Protein AF-A0A1Z8VZT7-F1 (afdb_monomer)

Mean predicted aligned error: 8.57 Å

Structure (mmCIF, N/CA/C/O backbone):
data_AF-A0A1Z8VZT7-F1
#
_entry.id   AF-A0A1Z8VZT7-F1
#
loop_
_atom_site.group_PDB
_atom_site.id
_atom_site.type_symbol
_atom_site.label_atom_id
_atom_site.label_alt_id
_atom_site.label_comp_id
_atom_site.label_asym_id
_at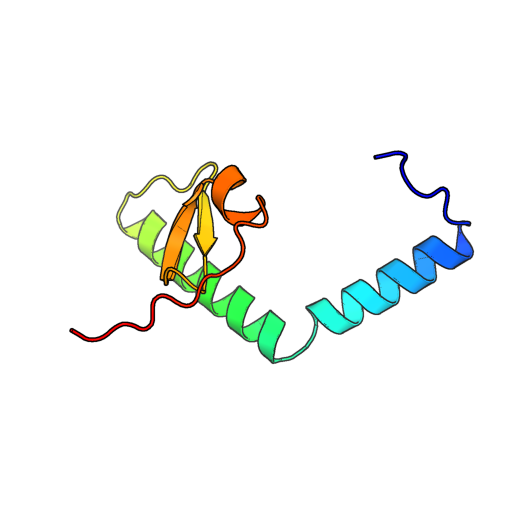om_site.label_entity_id
_atom_site.label_seq_id
_atom_site.pdbx_PDB_ins_code
_atom_site.Cartn_x
_atom_site.Cartn_y
_atom_site.Cartn_z
_atom_site.occupancy
_atom_site.B_iso_or_equiv
_atom_site.auth_seq_id
_atom_site.auth_comp_id
_atom_site.auth_asym_id
_atom_site.auth_atom_id
_atom_site.pdbx_PDB_model_num
ATOM 1 N N . MET A 1 1 ? 14.327 11.842 -9.157 1.00 59.44 1 MET A N 1
ATOM 2 C CA . MET A 1 1 ? 14.448 10.533 -9.838 1.00 59.44 1 MET A CA 1
ATOM 3 C C . MET A 1 1 ? 13.912 10.678 -11.254 1.00 59.44 1 MET A C 1
ATOM 5 O O . MET A 1 1 ? 12.706 10.880 -11.386 1.00 59.44 1 MET A O 1
ATOM 9 N N . PRO A 1 2 ? 14.753 10.636 -12.298 1.00 56.75 2 PRO A N 1
ATOM 10 C CA . PRO A 1 2 ? 14.256 10.629 -13.669 1.00 56.75 2 PRO A CA 1
ATOM 11 C C . PRO A 1 2 ? 13.363 9.397 -13.867 1.00 56.75 2 PRO A C 1
ATOM 13 O O . PRO A 1 2 ? 13.727 8.276 -13.504 1.00 56.75 2 PRO A O 1
ATOM 16 N N . LYS A 1 3 ? 12.143 9.609 -14.368 1.00 70.44 3 LYS A N 1
ATOM 17 C CA . LYS A 1 3 ? 11.197 8.525 -14.646 1.00 70.44 3 LYS A CA 1
ATOM 18 C C . LYS A 1 3 ? 11.820 7.638 -15.721 1.00 70.44 3 LYS A C 1
ATOM 20 O O . LYS A 1 3 ? 12.020 8.107 -16.835 1.00 70.44 3 LYS A O 1
ATOM 25 N N . GLN A 1 4 ? 12.105 6.374 -15.403 1.00 71.62 4 GLN A N 1
ATOM 26 C CA . GLN A 1 4 ? 12.600 5.412 -16.392 1.00 71.62 4 GLN A CA 1
ATOM 27 C C . GLN A 1 4 ? 11.666 5.406 -17.615 1.00 71.62 4 GLN A C 1
ATOM 29 O O . GLN A 1 4 ? 10.468 5.111 -17.499 1.00 71.62 4 GLN A O 1
ATOM 34 N N . SER A 1 5 ? 12.203 5.760 -18.783 1.00 79.94 5 SER A N 1
ATOM 35 C CA . SER A 1 5 ? 11.494 5.795 -20.062 1.00 79.94 5 SER A CA 1
ATOM 36 C C . SER A 1 5 ? 11.336 4.376 -20.610 1.00 79.94 5 SER A C 1
ATOM 38 O O . SER A 1 5 ? 11.992 3.947 -21.550 1.00 79.94 5 SER A O 1
ATOM 40 N N . LEU A 1 6 ? 10.443 3.604 -19.991 1.00 82.06 6 LEU A N 1
ATOM 41 C CA . LEU A 1 6 ? 10.105 2.266 -20.470 1.00 82.06 6 LEU A CA 1
ATOM 42 C C . LEU A 1 6 ? 9.389 2.347 -21.829 1.00 82.06 6 LEU A C 1
ATOM 44 O O . LEU A 1 6 ? 8.450 3.139 -21.990 1.00 82.06 6 LEU A O 1
ATOM 48 N N . SER A 1 7 ? 9.768 1.471 -22.764 1.00 89.69 7 SER A N 1
ATOM 49 C CA . SER A 1 7 ? 9.009 1.256 -24.001 1.00 89.69 7 SER A CA 1
ATOM 50 C C . SER A 1 7 ? 7.565 0.845 -23.686 1.00 89.69 7 SER A C 1
ATOM 52 O O . SER A 1 7 ? 7.267 0.320 -22.605 1.00 89.69 7 SER A O 1
ATOM 54 N N . LEU A 1 8 ? 6.637 1.068 -24.621 1.00 88.88 8 LEU A N 1
ATOM 55 C CA . LEU A 1 8 ? 5.222 0.729 -24.423 1.00 88.88 8 LEU A CA 1
ATOM 56 C C . LEU A 1 8 ? 5.034 -0.755 -24.060 1.00 88.88 8 LEU A C 1
ATOM 58 O O . LEU A 1 8 ? 4.260 -1.088 -23.160 1.00 88.88 8 LEU A O 1
ATOM 62 N N . TYR A 1 9 ? 5.805 -1.634 -24.702 1.00 91.00 9 TYR A N 1
ATOM 63 C CA . TYR A 1 9 ? 5.823 -3.062 -24.399 1.00 91.00 9 TYR A CA 1
ATOM 64 C C . TYR A 1 9 ? 6.321 -3.351 -22.973 1.00 91.00 9 TYR A C 1
ATOM 66 O O . TYR A 1 9 ? 5.678 -4.088 -22.221 1.00 91.00 9 TYR A O 1
ATOM 74 N N . ALA A 1 10 ? 7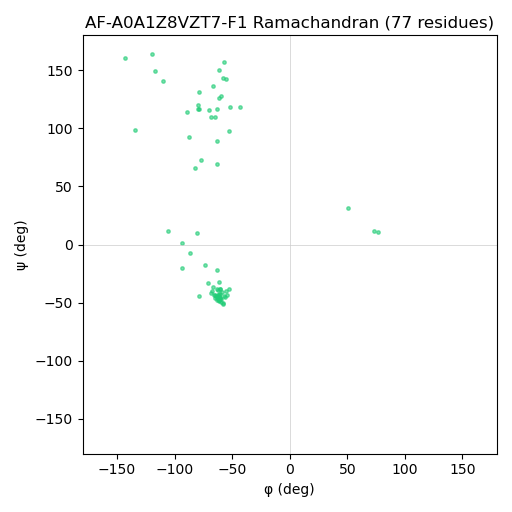.422 -2.719 -22.549 1.00 90.44 10 ALA A N 1
ATOM 75 C CA . ALA A 1 10 ? 7.965 -2.891 -21.202 1.00 90.44 10 ALA A CA 1
ATOM 76 C C . ALA A 1 10 ? 6.998 -2.397 -20.108 1.00 90.44 10 ALA A C 1
ATOM 78 O O . ALA A 1 10 ? 6.845 -3.062 -19.080 1.00 90.44 10 ALA A O 1
ATOM 79 N N . LYS A 1 11 ? 6.284 -1.286 -20.344 1.00 90.81 11 LYS A N 1
ATOM 80 C CA . LYS A 1 11 ? 5.238 -0.784 -19.433 1.00 90.81 11 LYS A CA 1
ATOM 81 C C . LYS A 1 11 ? 4.106 -1.795 -19.252 1.00 90.81 11 LYS A C 1
ATOM 83 O O . LYS A 1 11 ? 3.725 -2.068 -18.115 1.00 90.81 11 LYS A O 1
ATOM 88 N N . ARG A 1 12 ? 3.606 -2.384 -20.347 1.00 92.56 12 ARG A N 1
ATOM 89 C CA . ARG A 1 12 ? 2.539 -3.403 -20.307 1.00 92.56 12 ARG A CA 1
ATOM 90 C C . ARG A 1 12 ? 2.968 -4.638 -19.519 1.00 92.56 12 ARG A C 1
ATOM 92 O O . ARG A 1 12 ? 2.253 -5.046 -18.607 1.00 92.56 12 ARG A O 1
ATOM 99 N N . ARG A 1 13 ? 4.164 -5.174 -19.791 1.00 94.00 13 ARG A N 1
ATOM 100 C CA . ARG A 1 13 ? 4.697 -6.324 -19.038 1.00 94.00 13 ARG A CA 1
ATOM 101 C C . ARG A 1 13 ? 4.859 -6.019 -17.551 1.00 94.00 13 ARG A C 1
ATOM 103 O O . ARG A 1 13 ? 4.496 -6.847 -16.719 1.00 94.00 13 ARG A O 1
ATOM 110 N N . LYS A 1 14 ? 5.369 -4.833 -17.199 1.00 90.62 14 LYS A N 1
ATOM 111 C CA . LYS A 1 14 ? 5.485 -4.421 -15.794 1.00 90.62 14 LYS A CA 1
ATOM 112 C C . LYS A 1 14 ? 4.110 -4.353 -15.123 1.00 90.62 14 LYS A C 1
ATOM 114 O O . LYS A 1 14 ? 3.944 -4.929 -14.056 1.00 90.62 14 LYS A O 1
ATOM 119 N N . ALA A 1 15 ? 3.130 -3.716 -15.764 1.00 92.50 15 ALA A N 1
ATOM 120 C CA . ALA A 1 15 ? 1.775 -3.607 -15.230 1.00 92.50 15 ALA A CA 1
ATOM 121 C C . ALA A 1 15 ? 1.118 -4.982 -15.020 1.00 92.50 15 ALA A C 1
ATOM 123 O O . ALA A 1 15 ? 0.442 -5.194 -14.017 1.00 92.50 15 ALA A O 1
ATOM 124 N N . GLN A 1 16 ? 1.346 -5.933 -15.930 1.00 96.06 16 GLN A N 1
ATOM 125 C CA . GLN A 1 16 ? 0.829 -7.294 -15.804 1.00 96.06 16 GLN A CA 1
ATOM 126 C C . GLN A 1 16 ? 1.448 -8.029 -14.606 1.00 96.06 16 GLN A C 1
ATOM 128 O O . GLN A 1 16 ? 0.717 -8.628 -13.818 1.00 96.06 16 GLN A O 1
ATOM 133 N N . ARG A 1 17 ? 2.768 -7.905 -14.414 1.00 95.19 17 ARG A N 1
ATOM 134 C CA . ARG A 1 17 ? 3.481 -8.461 -13.252 1.00 95.19 17 ARG A CA 1
ATOM 135 C C . ARG A 1 17 ? 3.015 -7.834 -11.939 1.00 95.19 17 ARG A C 1
ATOM 137 O O . ARG A 1 17 ? 2.685 -8.545 -10.998 1.00 95.19 17 ARG A O 1
ATOM 144 N N . ASP A 1 18 ? 2.928 -6.505 -11.898 1.00 93.25 18 ASP A N 1
ATOM 145 C CA . ASP A 1 18 ? 2.449 -5.766 -10.727 1.00 93.25 18 ASP A CA 1
ATOM 146 C C . ASP A 1 18 ? 1.002 -6.174 -10.381 1.00 93.25 18 ASP A C 1
ATOM 148 O O . ASP A 1 18 ? 0.655 -6.319 -9.208 1.00 93.25 18 ASP A O 1
ATOM 152 N N . LYS A 1 19 ? 0.155 -6.408 -11.398 1.00 95.19 19 LYS A N 1
ATOM 153 C CA . LYS A 1 19 ? -1.215 -6.909 -11.222 1.00 95.19 19 LYS A CA 1
ATOM 154 C C . LYS A 1 19 ? -1.224 -8.323 -10.649 1.00 95.19 19 LYS A C 1
ATOM 156 O O . LYS A 1 19 ? -1.996 -8.571 -9.732 1.00 95.19 19 LYS A O 1
ATOM 161 N N . GLN A 1 20 ? -0.398 -9.236 -11.160 1.00 95.94 20 GLN A N 1
ATOM 162 C CA . GLN A 1 20 ? -0.295 -10.601 -10.629 1.00 95.94 20 GLN A CA 1
ATOM 163 C C . GLN A 1 20 ? 0.126 -10.592 -9.155 1.00 95.94 20 GLN A C 1
ATOM 165 O O . GLN A 1 20 ? -0.546 -11.202 -8.327 1.00 95.94 20 GLN A O 1
ATOM 170 N N . GLU A 1 21 ? 1.150 -9.810 -8.810 1.00 93.81 21 GLU A N 1
ATOM 171 C CA . GLU A 1 21 ? 1.624 -9.660 -7.431 1.00 93.81 21 GLU A CA 1
ATOM 172 C C . GLU A 1 21 ? 0.536 -9.084 -6.509 1.00 93.81 21 GLU A C 1
ATOM 174 O O . GLU A 1 21 ? 0.271 -9.604 -5.424 1.00 93.81 21 GLU A O 1
ATOM 179 N N . ALA A 1 22 ? -0.172 -8.041 -6.955 1.00 92.12 22 ALA A N 1
ATOM 180 C CA . ALA A 1 22 ? -1.291 -7.458 -6.212 1.00 92.12 22 ALA A CA 1
ATOM 181 C C . ALA A 1 22 ? -2.471 -8.431 -6.018 1.00 92.12 22 ALA A C 1
ATOM 183 O O . ALA A 1 22 ? -3.284 -8.241 -5.111 1.00 92.12 22 ALA A O 1
ATOM 184 N N . MET A 1 23 ? -2.568 -9.458 -6.864 1.00 94.19 23 MET A N 1
ATOM 185 C CA . MET A 1 23 ? -3.603 -10.487 -6.830 1.00 94.19 23 MET A CA 1
ATOM 186 C C . MET A 1 23 ? -3.198 -11.733 -6.030 1.00 94.19 23 MET A C 1
ATOM 188 O O . MET A 1 23 ? -4.005 -12.656 -5.916 1.00 94.19 23 MET A O 1
ATOM 192 N N . THR A 1 24 ? -2.005 -11.773 -5.432 1.00 95.44 24 THR A N 1
ATOM 193 C CA . THR A 1 24 ? -1.607 -12.882 -4.551 1.00 95.44 24 THR A CA 1
ATOM 194 C C . THR A 1 24 ? -2.537 -12.992 -3.329 1.00 95.44 24 THR A C 1
ATOM 196 O O . THR A 1 24 ? -3.058 -11.973 -2.851 1.00 95.44 24 THR A O 1
ATOM 199 N N . PRO A 1 25 ? -2.751 -14.203 -2.772 1.00 96.19 25 PRO A N 1
ATOM 200 C CA . PRO A 1 25 ? -3.630 -14.406 -1.616 1.00 96.19 25 PRO A CA 1
ATOM 201 C C . PRO A 1 25 ? -3.272 -13.515 -0.422 1.00 96.19 25 PRO A C 1
ATOM 203 O O . PRO A 1 25 ? -4.144 -12.859 0.148 1.00 96.19 25 PRO A O 1
ATOM 206 N N . ARG A 1 26 ? -1.975 -13.396 -0.110 1.00 93.50 26 ARG A N 1
ATOM 207 C CA . ARG A 1 26 ? -1.467 -12.523 0.957 1.00 93.50 26 ARG A CA 1
ATOM 208 C C . ARG A 1 26 ? -1.868 -11.061 0.743 1.00 93.50 26 ARG A C 1
ATOM 210 O O . ARG A 1 26 ? -2.386 -10.426 1.660 1.00 93.50 26 ARG A O 1
ATOM 217 N N . ARG A 1 27 ? -1.642 -10.509 -0.457 1.00 92.81 27 ARG A N 1
ATOM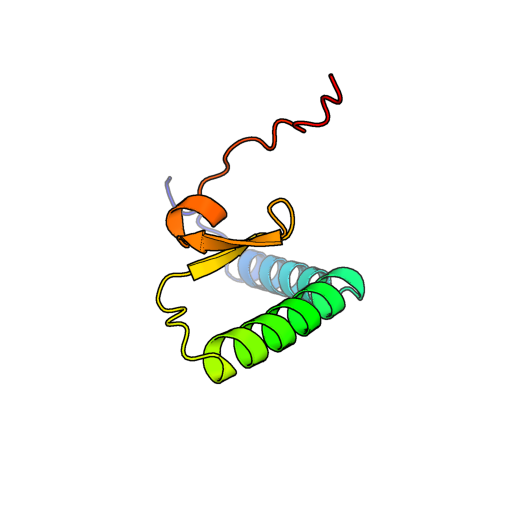 218 C CA . ARG A 1 27 ? -1.941 -9.096 -0.761 1.00 92.81 27 ARG A CA 1
ATOM 219 C C . ARG A 1 27 ? -3.442 -8.823 -0.726 1.00 92.81 27 ARG A C 1
ATOM 221 O O . ARG A 1 27 ? -3.859 -7.778 -0.225 1.00 92.81 27 ARG A O 1
ATOM 228 N N . ARG A 1 28 ? -4.255 -9.777 -1.186 1.00 94.94 28 ARG A N 1
ATOM 229 C CA . ARG A 1 28 ? -5.719 -9.710 -1.085 1.00 94.94 28 ARG A CA 1
ATOM 230 C C . ARG A 1 28 ? -6.204 -9.745 0.367 1.00 94.94 28 ARG A C 1
ATOM 232 O O . ARG A 1 28 ? -7.043 -8.919 0.718 1.00 94.94 28 ARG A O 1
ATOM 239 N N . ALA A 1 29 ? -5.646 -10.616 1.209 1.00 93.62 29 ALA A N 1
ATOM 240 C CA . ALA A 1 29 ? -5.984 -10.694 2.632 1.00 93.62 29 ALA A CA 1
ATOM 241 C C . ALA A 1 29 ? -5.658 -9.385 3.372 1.00 93.62 29 ALA A C 1
ATOM 243 O O . ALA A 1 29 ? -6.535 -8.814 4.016 1.00 93.62 29 ALA A O 1
ATOM 244 N N . MET A 1 30 ? -4.450 -8.839 3.180 1.00 90.19 30 MET A N 1
ATOM 245 C CA . MET A 1 30 ? -4.046 -7.543 3.751 1.00 90.19 30 MET A CA 1
ATOM 246 C C . MET A 1 30 ? -4.965 -6.401 3.298 1.00 90.19 30 MET A C 1
ATOM 248 O O . MET A 1 30 ? -5.363 -5.544 4.086 1.00 90.19 30 MET A O 1
ATOM 252 N N . LYS A 1 31 ? -5.360 -6.392 2.016 1.00 92.12 31 LYS A N 1
ATOM 253 C CA . LYS A 1 31 ? -6.320 -5.410 1.497 1.00 92.12 31 LYS A CA 1
ATOM 254 C C . LYS A 1 31 ? -7.682 -5.543 2.183 1.00 92.12 31 LYS A C 1
ATOM 256 O O . LYS A 1 31 ? -8.262 -4.525 2.554 1.00 92.12 31 LYS A O 1
ATOM 261 N N . AL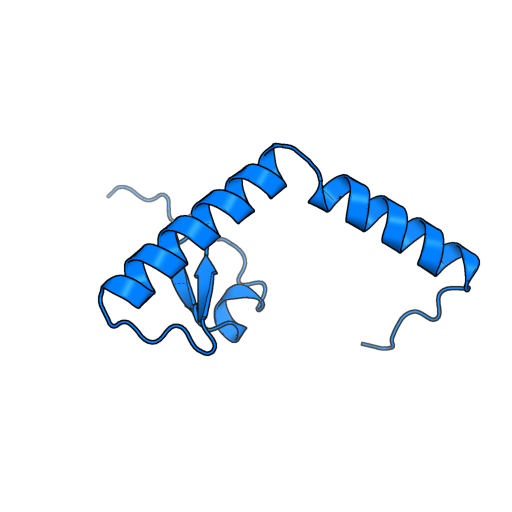A A 1 32 ? -8.196 -6.761 2.345 1.00 93.69 32 ALA A N 1
ATOM 262 C CA . ALA A 1 32 ? -9.478 -7.006 3.004 1.00 93.69 32 ALA A CA 1
ATOM 263 C C . ALA A 1 32 ? -9.450 -6.588 4.484 1.00 93.69 32 ALA A C 1
ATOM 265 O O . ALA A 1 32 ? -10.359 -5.893 4.944 1.00 93.69 32 ALA A O 1
ATOM 266 N N . GLU A 1 33 ? -8.383 -6.938 5.205 1.00 93.06 33 GLU A N 1
ATOM 267 C CA . GLU A 1 33 ? -8.167 -6.538 6.595 1.00 93.06 33 GLU A CA 1
ATOM 268 C C . GLU A 1 33 ? -8.152 -5.014 6.747 1.00 93.06 33 GLU A C 1
ATOM 270 O O . GLU A 1 33 ? -8.920 -4.469 7.543 1.00 93.06 33 GLU A O 1
ATOM 275 N N . ASN A 1 34 ? -7.347 -4.320 5.940 1.00 92.00 34 ASN A N 1
ATOM 276 C CA . ASN A 1 34 ? -7.275 -2.862 5.957 1.00 92.00 34 ASN A CA 1
ATOM 277 C C . ASN A 1 34 ? -8.665 -2.244 5.721 1.00 92.00 34 ASN A C 1
ATOM 279 O O . ASN A 1 34 ? -9.099 -1.388 6.489 1.00 92.00 34 ASN A O 1
ATOM 283 N N . GLN A 1 35 ? -9.430 -2.735 4.740 1.00 93.56 35 GLN A N 1
ATOM 284 C CA . GLN A 1 35 ? -10.784 -2.221 4.499 1.00 93.56 35 GLN A CA 1
ATOM 285 C C . GLN A 1 35 ? -11.730 -2.450 5.682 1.00 93.56 35 GLN A C 1
ATOM 287 O O . GLN A 1 35 ? -12.515 -1.561 6.019 1.00 93.56 35 GLN A O 1
ATOM 292 N N . ARG A 1 36 ? -11.644 -3.603 6.353 1.00 95.25 36 ARG A N 1
ATOM 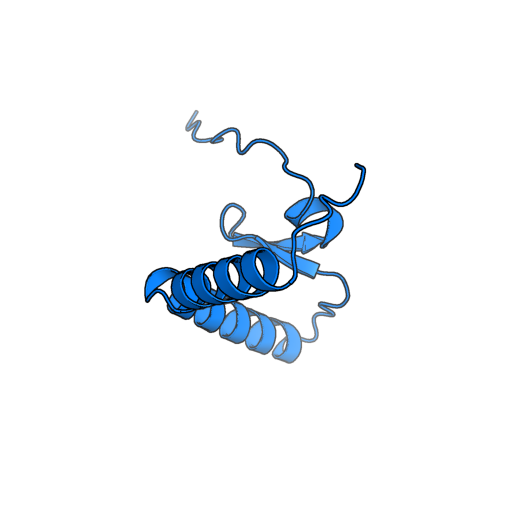293 C CA . ARG A 1 36 ? -12.412 -3.876 7.575 1.00 95.25 36 ARG A CA 1
ATOM 294 C C . ARG A 1 36 ? -12.060 -2.882 8.685 1.00 95.25 36 ARG A C 1
ATOM 296 O O . ARG A 1 36 ? -12.958 -2.340 9.328 1.00 95.25 36 ARG A O 1
ATOM 303 N N . LEU A 1 37 ? -10.772 -2.610 8.885 1.00 93.00 37 LEU A N 1
ATOM 304 C CA . LEU A 1 37 ? -10.292 -1.665 9.894 1.00 93.00 37 LEU A CA 1
ATOM 305 C C . LEU A 1 37 ? -10.686 -0.223 9.569 1.00 93.00 37 LEU A C 1
ATOM 307 O O . LEU A 1 37 ? -11.120 0.495 10.468 1.00 93.00 37 LEU A O 1
ATOM 311 N N . ARG A 1 38 ? -10.625 0.180 8.293 1.00 93.94 38 ARG A N 1
ATOM 312 C CA . ARG A 1 38 ? -11.090 1.501 7.842 1.00 93.94 38 ARG A CA 1
ATOM 313 C C . ARG A 1 38 ? -12.568 1.683 8.139 1.00 93.94 38 ARG A C 1
ATOM 315 O O . ARG A 1 38 ? -12.933 2.655 8.786 1.00 93.94 38 ARG A O 1
ATOM 322 N N . ARG A 1 39 ? -13.405 0.710 7.766 1.00 94.31 39 ARG A N 1
ATOM 323 C CA . ARG A 1 39 ? -14.846 0.731 8.071 1.00 94.31 39 ARG A CA 1
ATOM 324 C C . ARG A 1 39 ? -15.111 0.833 9.571 1.00 94.31 39 ARG A C 1
ATOM 326 O O . ARG A 1 39 ? -15.939 1.639 9.980 1.00 94.31 39 ARG A O 1
ATOM 333 N N . LYS A 1 40 ? -14.391 0.060 10.395 1.00 94.19 40 LYS A N 1
ATOM 334 C CA . LYS A 1 40 ? -14.514 0.123 11.860 1.00 94.19 40 LYS A CA 1
ATOM 335 C C . LYS A 1 40 ? -14.152 1.510 12.400 1.00 94.19 40 LYS A C 1
ATOM 337 O O . LYS A 1 40 ? -14.879 2.041 13.229 1.00 94.19 40 LYS A O 1
ATOM 342 N N . ALA A 1 41 ? -13.051 2.095 11.935 1.00 91.94 41 ALA A N 1
ATOM 343 C CA . ALA A 1 41 ? -12.596 3.409 12.376 1.00 91.94 41 ALA A CA 1
ATOM 344 C C . ALA A 1 41 ? -13.526 4.542 11.910 1.00 91.94 41 ALA A C 1
ATOM 346 O O . ALA A 1 41 ? -13.867 5.398 12.719 1.00 91.94 41 ALA A O 1
ATOM 347 N N . THR A 1 42 ? -14.007 4.503 10.665 1.00 92.50 42 THR A N 1
ATOM 348 C CA . THR A 1 42 ? -15.022 5.445 10.167 1.00 92.50 42 THR A CA 1
ATOM 349 C C . THR A 1 42 ? -16.325 5.326 10.957 1.00 92.50 42 THR A C 1
ATOM 351 O O . THR A 1 42 ? -16.879 6.343 11.357 1.00 92.50 42 THR A O 1
ATOM 354 N N . LYS A 1 43 ? -16.783 4.103 11.266 1.00 93.69 43 LYS A N 1
ATOM 355 C CA . LYS A 1 43 ? -17.961 3.880 12.124 1.00 93.69 43 LYS A CA 1
ATOM 356 C C . LYS A 1 43 ? -17.766 4.440 13.538 1.00 93.69 43 LYS A C 1
ATOM 358 O O . LYS A 1 43 ? -18.722 4.896 14.146 1.00 93.69 43 LYS A O 1
ATOM 363 N N . ALA A 1 44 ? -16.535 4.427 14.043 1.00 93.44 44 ALA A N 1
ATOM 364 C CA . ALA A 1 44 ? -16.167 5.030 15.321 1.00 93.44 44 ALA A CA 1
ATOM 365 C C . ALA A 1 44 ? -15.948 6.559 15.247 1.00 93.44 44 ALA A C 1
ATOM 367 O O . ALA A 1 44 ? -15.412 7.131 16.190 1.00 93.44 44 ALA A O 1
ATOM 368 N N . GLY A 1 4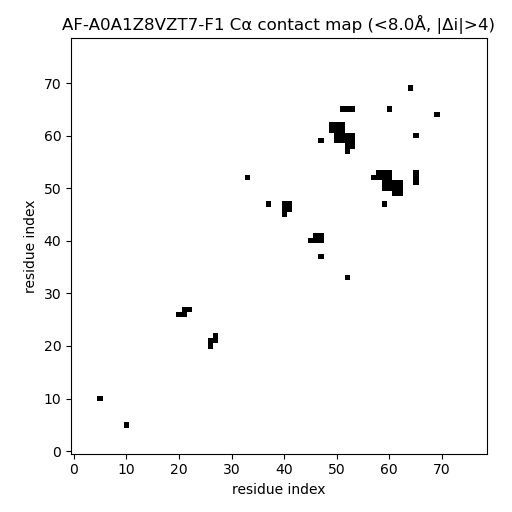5 ? -16.290 7.216 14.132 1.00 92.38 45 GLY A N 1
ATOM 369 C CA . GLY A 1 45 ? -16.165 8.668 13.968 1.00 92.38 45 GLY A CA 1
ATOM 370 C C . GLY A 1 45 ? -14.740 9.170 13.712 1.00 92.38 45 GLY A C 1
ATOM 371 O O . GLY A 1 45 ? -14.496 10.372 13.754 1.00 92.38 45 GLY A O 1
ATOM 372 N N . LYS A 1 46 ? -13.774 8.282 13.438 1.00 91.38 46 LYS A N 1
ATOM 373 C CA . LYS A 1 46 ? -12.392 8.695 13.152 1.00 91.38 46 LYS A CA 1
ATOM 374 C C . LYS A 1 46 ? -12.257 9.189 11.714 1.00 91.38 46 LYS A C 1
ATOM 376 O O . LYS A 1 46 ? -12.628 8.488 10.771 1.00 91.38 46 LYS A O 1
ATOM 381 N N . ASN A 1 47 ? -11.632 10.351 11.544 1.00 90.25 47 ASN A N 1
ATOM 382 C CA . ASN A 1 47 ? -11.229 10.852 10.235 1.00 90.25 47 ASN A CA 1
ATOM 383 C C . ASN A 1 47 ? -9.930 10.158 9.784 1.00 90.25 47 ASN A C 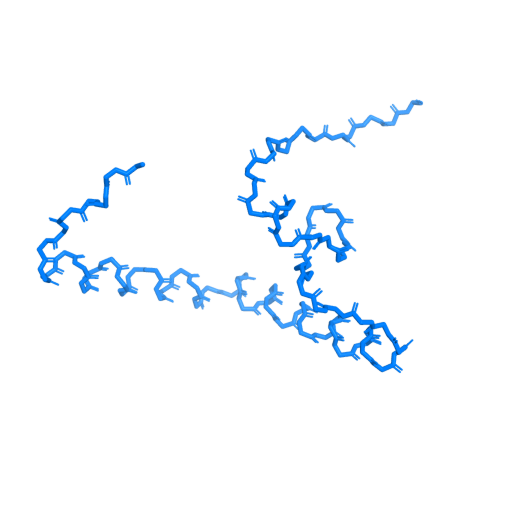1
ATOM 385 O O . ASN A 1 47 ? -8.909 10.240 10.462 1.00 90.25 47 ASN A O 1
ATOM 389 N N . LEU A 1 48 ? -9.977 9.454 8.650 1.00 89.38 48 LEU A N 1
ATOM 390 C CA . LEU A 1 48 ? -8.837 8.722 8.079 1.00 89.38 48 LEU A CA 1
ATOM 391 C C . LEU A 1 48 ? -8.230 9.413 6.849 1.00 89.38 48 LEU A C 1
ATOM 393 O O . LEU A 1 48 ? -7.439 8.804 6.124 1.00 89.38 48 LEU A O 1
ATOM 397 N N . ASN A 1 49 ? -8.614 10.660 6.572 1.00 89.94 49 ASN A N 1
ATOM 398 C CA . ASN A 1 49 ? -8.096 11.401 5.429 1.00 89.94 49 ASN A CA 1
ATOM 399 C C . ASN A 1 49 ? -6.577 11.579 5.560 1.00 89.94 49 ASN A C 1
ATOM 401 O O . ASN A 1 49 ? -6.076 12.046 6.578 1.00 89.94 49 ASN A O 1
ATOM 405 N N . GLY A 1 50 ? -5.835 11.178 4.526 1.00 90.56 50 GLY A N 1
ATOM 406 C CA . GLY A 1 50 ? -4.371 11.252 4.528 1.00 90.56 50 GLY A CA 1
ATOM 407 C C . GLY A 1 50 ? -3.666 10.213 5.409 1.00 90.56 50 GLY A C 1
ATOM 408 O O . GLY A 1 50 ? -2.450 10.325 5.598 1.00 90.56 50 GLY A O 1
ATOM 409 N N . LEU A 1 51 ? -4.382 9.199 5.913 1.00 90.62 51 LEU A N 1
ATOM 410 C CA . LEU A 1 51 ? -3.816 8.089 6.682 1.00 90.62 51 LEU A CA 1
ATOM 411 C C . LEU A 1 51 ? -3.866 6.768 5.898 1.00 90.62 51 LEU A C 1
ATOM 413 O O . LEU A 1 51 ? -4.867 6.451 5.258 1.00 90.62 51 LEU A O 1
ATOM 417 N N . ASP A 1 52 ? -2.808 5.967 6.019 1.00 89.44 52 ASP A N 1
ATOM 418 C CA . ASP A 1 52 ? -2.742 4.584 5.541 1.00 89.44 52 ASP A CA 1
ATOM 419 C C . ASP A 1 52 ? -2.542 3.631 6.733 1.00 89.44 52 ASP A C 1
ATOM 421 O O . ASP A 1 52 ? -1.930 3.987 7.740 1.00 89.44 52 ASP A O 1
ATOM 425 N N . TYR A 1 53 ? -3.056 2.402 6.624 1.00 89.25 53 TYR A N 1
ATOM 426 C CA . TYR A 1 53 ? -2.827 1.369 7.637 1.00 89.25 53 TYR A CA 1
ATOM 427 C C . TYR A 1 53 ? -1.442 0.736 7.457 1.00 89.25 53 TYR A C 1
ATOM 429 O O . TYR A 1 53 ? -1.168 0.099 6.433 1.00 89.25 53 TYR A O 1
ATOM 437 N N . ASP A 1 54 ? -0.586 0.904 8.460 1.00 87.69 54 ASP A N 1
ATOM 438 C CA . ASP A 1 54 ? 0.735 0.291 8.537 1.00 87.69 54 ASP A CA 1
ATOM 439 C C . ASP A 1 54 ? 0.614 -1.070 9.232 1.00 87.69 54 ASP A C 1
ATOM 441 O O . ASP A 1 54 ? 0.289 -1.156 10.417 1.00 87.69 54 ASP A O 1
ATOM 445 N N . HIS A 1 55 ? 0.882 -2.147 8.492 1.00 82.50 55 HIS A N 1
ATOM 446 C CA . HIS A 1 55 ? 0.770 -3.512 9.011 1.00 82.50 55 HIS A CA 1
ATOM 447 C C . HIS A 1 55 ? 1.909 -3.871 9.984 1.00 82.50 55 HIS A C 1
ATOM 449 O O . HIS A 1 55 ? 1.747 -4.801 10.770 1.00 82.50 55 HIS A O 1
ATOM 455 N N . ASN A 1 56 ? 3.023 -3.127 9.985 1.00 84.00 56 ASN A N 1
ATOM 456 C CA . ASN A 1 56 ? 4.110 -3.309 10.949 1.00 84.00 56 ASN A CA 1
ATOM 457 C C . ASN A 1 56 ? 3.747 -2.665 12.292 1.00 84.00 56 ASN A C 1
ATOM 459 O O . ASN A 1 56 ? 3.924 -3.273 13.344 1.00 84.00 56 ASN A O 1
ATOM 463 N N . ARG A 1 57 ? 3.191 -1.445 12.257 1.00 85.56 57 ARG A N 1
ATOM 464 C CA . ARG A 1 57 ? 2.755 -0.697 13.455 1.00 85.56 57 ARG A CA 1
ATOM 465 C C . ARG A 1 57 ? 1.328 -1.023 13.904 1.00 85.56 57 ARG A C 1
ATOM 467 O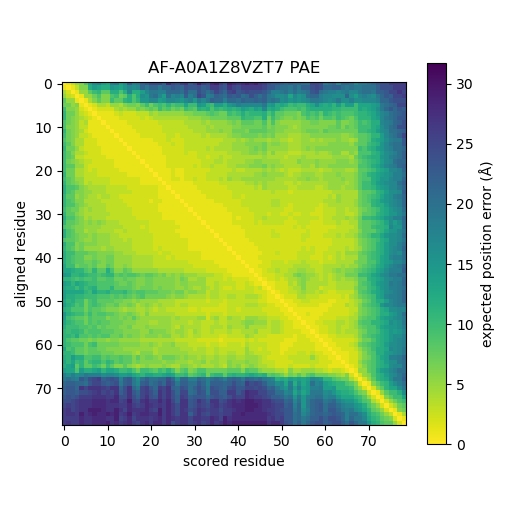 O . ARG A 1 57 ? 0.889 -0.531 14.941 1.00 85.56 57 ARG A O 1
ATOM 474 N N . LYS A 1 58 ? 0.596 -1.811 13.110 1.00 88.69 58 LYS A N 1
ATOM 475 C CA . LYS A 1 58 ? -0.814 -2.189 13.299 1.00 88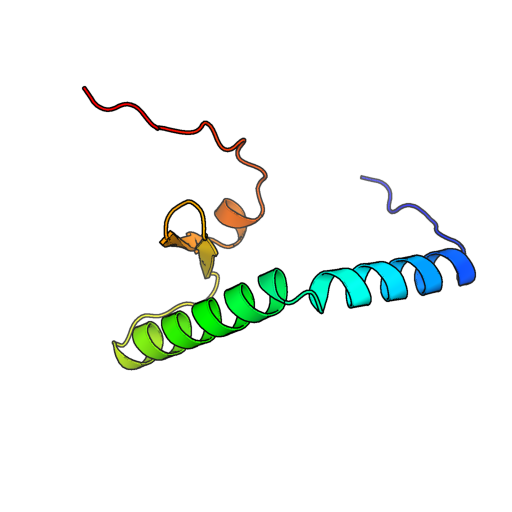.69 58 LYS A CA 1
ATOM 476 C C . LYS A 1 58 ? -1.745 -0.991 13.542 1.00 88.69 58 LYS A C 1
ATOM 478 O O . LYS A 1 58 ? -2.760 -1.114 14.232 1.00 88.69 58 LYS A O 1
ATOM 483 N N . SER A 1 59 ? -1.431 0.167 12.962 1.00 88.75 59 SER A N 1
ATOM 484 C CA . SER A 1 59 ? -2.139 1.431 13.199 1.00 88.75 59 SER A CA 1
ATOM 485 C C . SER A 1 59 ? -2.253 2.290 11.934 1.00 88.75 59 SER A C 1
ATOM 487 O O . SER A 1 59 ? -1.538 2.086 10.952 1.00 88.75 59 SER A O 1
ATOM 489 N N . PHE A 1 60 ? -3.197 3.240 11.941 1.00 91.00 60 PHE A N 1
ATOM 490 C CA . PHE A 1 60 ? -3.316 4.250 10.888 1.00 91.00 60 PHE A CA 1
ATOM 491 C C . PHE A 1 60 ? -2.273 5.340 11.114 1.00 91.00 60 PHE A C 1
ATOM 493 O O . PHE A 1 60 ? -2.321 6.045 12.120 1.00 91.00 60 PHE A O 1
ATOM 500 N N . VAL A 1 61 ? -1.349 5.481 10.172 1.00 89.75 61 VAL A N 1
ATOM 501 C CA . VAL A 1 61 ? -0.283 6.488 10.194 1.00 89.75 61 VAL A CA 1
ATOM 502 C C . VAL A 1 61 ? -0.404 7.386 8.973 1.00 89.75 61 VAL A C 1
ATOM 504 O O . VAL A 1 61 ? -1.086 7.043 8.008 1.00 89.75 61 VAL A O 1
ATOM 507 N N . SER A 1 62 ? 0.261 8.542 8.981 1.00 90.12 62 SER A N 1
ATOM 508 C CA . SER A 1 62 ? 0.230 9.428 7.814 1.00 90.12 62 SER A CA 1
ATOM 509 C C . SER A 1 62 ? 0.744 8.713 6.560 1.00 90.12 62 SER A C 1
ATOM 511 O O . SER A 1 62 ? 1.700 7.933 6.614 1.00 90.12 62 SER A O 1
ATOM 513 N N . VAL A 1 63 ? 0.143 9.012 5.407 1.00 88.56 63 VAL A N 1
ATOM 514 C CA . VAL A 1 63 ? 0.579 8.487 4.103 1.00 88.56 63 VAL A CA 1
ATOM 515 C C . VAL A 1 63 ? 2.071 8.756 3.869 1.00 88.56 63 VAL A C 1
ATOM 517 O O . VAL A 1 63 ? 2.784 7.895 3.354 1.00 88.56 63 VAL A O 1
ATOM 520 N N . LYS A 1 64 ? 2.569 9.927 4.291 1.00 86.19 64 LYS A N 1
ATOM 521 C CA . LYS A 1 64 ? 3.994 10.277 4.214 1.00 86.19 64 LYS A CA 1
ATOM 522 C C . LYS A 1 64 ? 4.838 9.317 5.048 1.00 86.19 64 LYS A C 1
ATOM 524 O O . LYS A 1 64 ? 5.829 8.809 4.537 1.00 86.19 64 LYS A O 1
ATOM 529 N N . THR A 1 65 ? 4.441 9.032 6.285 1.00 84.81 65 THR A N 1
ATOM 530 C CA . THR A 1 65 ? 5.127 8.077 7.171 1.00 84.81 65 THR A CA 1
ATOM 531 C C . THR A 1 65 ? 5.117 6.658 6.604 1.00 84.81 65 THR A C 1
ATOM 533 O O . THR A 1 65 ? 6.152 6.005 6.623 1.00 84.81 65 THR A O 1
ATOM 536 N N . ASN A 1 66 ? 3.987 6.196 6.061 1.00 83.62 66 ASN A N 1
ATOM 537 C CA . ASN A 1 66 ? 3.860 4.836 5.524 1.00 83.62 66 ASN A CA 1
ATOM 538 C C . ASN A 1 66 ? 4.647 4.627 4.214 1.00 83.62 66 ASN A C 1
ATOM 540 O O . ASN A 1 66 ? 5.136 3.535 3.941 1.00 83.62 66 ASN A O 1
ATOM 544 N N . ARG A 1 67 ? 4.748 5.669 3.374 1.00 77.62 67 ARG A N 1
ATOM 545 C CA . ARG A 1 67 ? 5.424 5.612 2.061 1.00 77.62 67 ARG A CA 1
ATOM 546 C C . ARG A 1 67 ? 6.884 6.038 2.102 1.00 77.62 67 ARG A C 1
ATOM 548 O O . ARG A 1 67 ? 7.637 5.706 1.189 1.00 77.62 67 ARG A O 1
ATOM 555 N N . SER A 1 68 ? 7.283 6.780 3.130 1.00 69.81 68 SER A N 1
ATOM 556 C CA . SER A 1 68 ? 8.695 6.995 3.413 1.00 69.81 68 SER A CA 1
ATOM 557 C C . SER A 1 68 ? 9.223 5.660 3.902 1.00 69.81 68 SER A C 1
ATOM 559 O O . SER A 1 68 ? 8.761 5.165 4.927 1.00 69.81 68 SER A O 1
ATOM 561 N N . ALA A 1 69 ? 10.145 5.062 3.151 1.00 57.31 69 ALA A N 1
ATOM 562 C CA . ALA A 1 69 ? 10.845 3.840 3.519 1.00 57.31 69 ALA A CA 1
ATOM 563 C C . ALA A 1 69 ? 11.688 4.084 4.785 1.00 57.31 69 ALA A C 1
ATOM 565 O O . ALA A 1 69 ? 12.912 4.141 4.741 1.00 57.31 69 ALA A O 1
ATOM 566 N N . THR A 1 70 ? 11.037 4.283 5.931 1.00 53.00 70 THR A N 1
ATOM 567 C CA . THR A 1 70 ? 11.686 4.149 7.225 1.00 53.00 70 THR A CA 1
ATOM 568 C C . THR A 1 70 ? 12.046 2.680 7.309 1.00 53.00 70 THR A C 1
ATOM 570 O O . THR A 1 70 ? 11.167 1.817 7.316 1.00 53.00 70 THR A O 1
ATOM 573 N N . LYS A 1 71 ? 13.353 2.398 7.231 1.00 48.00 71 LYS A N 1
ATOM 574 C CA . LYS A 1 71 ? 13.909 1.065 7.449 1.00 48.00 71 LYS A CA 1
ATOM 575 C C . LYS A 1 71 ? 13.197 0.499 8.672 1.00 48.00 71 LYS A C 1
ATOM 577 O O . LYS A 1 71 ? 13.250 1.108 9.736 1.00 48.00 71 LYS A O 1
ATOM 582 N N . SER A 1 72 ? 12.474 -0.603 8.496 1.00 43.56 72 SER A N 1
ATOM 583 C CA . SER A 1 72 ? 11.920 -1.354 9.615 1.00 43.56 72 SER A CA 1
ATOM 584 C C . SER A 1 72 ? 13.107 -1.859 10.425 1.00 43.56 72 SER A C 1
ATOM 586 O O . SER A 1 72 ? 13.638 -2.930 10.145 1.00 43.56 72 SER A O 1
ATOM 588 N N . THR A 1 73 ? 13.584 -1.078 11.390 1.00 40.06 73 THR A N 1
ATOM 589 C CA . THR A 1 73 ? 14.295 -1.663 12.513 1.00 40.06 73 THR A CA 1
ATOM 590 C C . THR A 1 73 ? 13.231 -2.427 13.272 1.00 40.06 73 THR A C 1
ATOM 592 O O . THR A 1 73 ? 12.298 -1.840 13.822 1.00 40.06 73 THR A O 1
ATOM 595 N N . ASN A 1 74 ? 13.330 -3.750 13.216 1.00 43.12 74 ASN A N 1
ATOM 596 C CA . ASN A 1 74 ? 12.613 -4.638 14.109 1.00 43.12 74 ASN A CA 1
ATOM 597 C C . ASN A 1 74 ? 12.914 -4.180 15.542 1.00 43.12 74 ASN A C 1
ATOM 599 O O . ASN A 1 74 ? 13.957 -4.528 16.085 1.00 43.12 74 ASN A O 1
ATOM 603 N N . ASN A 1 75 ? 12.030 -3.400 16.161 1.00 40.03 75 ASN A N 1
ATOM 604 C CA . ASN A 1 75 ? 12.050 -3.225 17.609 1.00 40.03 75 ASN A CA 1
ATOM 605 C C . ASN A 1 75 ? 11.324 -4.419 18.229 1.00 40.03 75 ASN A C 1
ATOM 607 O O . ASN A 1 75 ? 10.258 -4.291 18.821 1.00 40.03 75 ASN A O 1
ATOM 611 N N . THR A 1 76 ? 11.926 -5.595 18.062 1.00 41.97 76 THR A N 1
ATOM 612 C CA . THR A 1 76 ? 11.819 -6.653 19.058 1.00 41.97 76 THR A CA 1
ATOM 613 C C . THR A 1 76 ? 12.953 -6.395 20.043 1.00 41.97 76 THR A C 1
ATOM 615 O O . THR A 1 76 ? 14.077 -6.832 19.820 1.00 41.97 76 THR A O 1
ATOM 618 N N . LYS A 1 77 ? 12.685 -5.646 21.111 1.00 35.75 77 LYS A N 1
ATOM 619 C CA . LYS A 1 77 ? 13.447 -5.766 22.355 1.00 35.75 77 LYS A CA 1
ATOM 620 C C . LYS A 1 77 ? 12.450 -5.793 23.502 1.00 35.75 77 LYS A C 1
ATOM 622 O O . LYS A 1 77 ? 11.907 -4.769 23.894 1.00 35.75 77 LYS A O 1
ATOM 627 N N . ASN A 1 78 ? 12.188 -7.020 23.943 1.00 38.25 78 ASN A N 1
ATOM 628 C CA . ASN A 1 78 ? 11.883 -7.315 25.334 1.00 38.25 78 ASN A CA 1
ATOM 629 C C . ASN A 1 78 ? 13.033 -6.770 26.197 1.00 38.25 78 ASN A C 1
ATOM 631 O O . ASN A 1 78 ? 14.191 -6.885 25.778 1.00 38.25 78 ASN A O 1
ATOM 635 N N . GLY A 1 79 ? 12.717 -6.233 27.373 1.00 34.53 79 GLY A N 1
ATOM 636 C CA . GLY A 1 79 ? 13.684 -5.754 28.361 1.00 34.53 79 GLY A CA 1
ATOM 637 C C . GLY A 1 79 ? 13.192 -4.493 29.030 1.00 34.53 79 GLY A C 1
ATOM 638 O O . GLY A 1 79 ? 13.524 -3.414 28.497 1.00 34.53 79 GLY A O 1
#

pLDDT: mean 82.62, std 17.59, range [34.53, 96.19]

Radius of gyration: 16.81 Å; Cα contacts (8 Å, |Δi|>4): 35; chains: 1; bounding box: 32×26×53 Å

Solvent-accessible surface area (backbone atoms only — not comparable to full-atom values): 4976 Å² total; per-residue (Å²): 130,85,77,80,85,63,52,76,67,55,48,53,55,49,51,52,52,55,49,53,58,58,64,33,71,67,49,45,49,54,52,52,50,50,52,52,50,49,52,53,39,48,74,70,72,47,87,59,84,70,44,39,76,34,82,88,77,72,41,77,39,45,44,66,64,71,68,44,84,68,76,82,71,78,83,80,70,88,130

Secondary structure (DSSP, 8-state):
-PPP---HHHHHHHHHHHHHHHTSHHHHHHHHHHHHHHHHHHHTT---TTEEEETTTTEEEEHHHHHS-----------

Sequence (79 aa):
MPKQSLSLYAKRRKAQRDKQEAMTPRRRAMKAENQRLRRKATKAGKNLNGLDYDHNRKSFVSVKTNRSATKSTNNTKNG

Foldseek 3Di:
DPDPPDDPVRVVVVVVVVVVVCPDPVNVVVVVVQVVVVVVCVVVVHDLVQWGQDPLVRDTDGPCVNPPCPPPPPPPDDD